Protein AF-W2JCP7-F1 (afdb_monomer_lite)

pLDDT: mean 75.84, std 12.27, range [38.19, 89.94]

Foldseek 3Di:
DDPDPPDPPVPVVVVVVVVVVVCVDPVVCVVCVVVQVVVLVVVCVVVCVVDVPPVVQADPVRDGPCVVVPD

Organism: Phytophthora nicotianae (NCBI:txid4792)

Sequence (71 aa):
MSGGSSQPTGGAASDVEAIRDACLSKHIRVKYKSSLNGIKRWIVEELSKEDANTGRFFDEHDELVLTEFTL

Structure (mmCIF, N/CA/C/O backbone):
data_AF-W2JCP7-F1
#
_entry.id   AF-W2JCP7-F1
#
loop_
_atom_site.group_PDB
_atom_site.id
_atom_site.type_symbol
_atom_site.label_atom_id
_atom_site.label_alt_id
_atom_site.label_comp_id
_atom_site.label_asym_id
_atom_site.label_entity_id
_atom_site.label_seq_id
_atom_site.pdbx_PDB_ins_code
_atom_site.Cartn_x
_atom_site.Cartn_y
_atom_site.Cartn_z
_atom_site.occupancy
_atom_site.B_iso_or_equiv
_atom_site.auth_seq_id
_atom_site.auth_comp_id
_atom_site.auth_asym_id
_atom_site.auth_atom_id
_atom_site.pdbx_PDB_model_num
ATOM 1 N N . MET A 1 1 ? 46.150 28.200 -20.303 1.00 38.19 1 MET A N 1
ATOM 2 C CA . MET A 1 1 ? 44.760 28.116 -20.800 1.00 38.19 1 MET A CA 1
ATOM 3 C C . MET A 1 1 ? 44.029 27.121 -19.908 1.00 38.19 1 MET A C 1
ATOM 5 O O . MET A 1 1 ? 44.233 25.927 -20.071 1.00 38.19 1 MET A O 1
ATOM 9 N N . SER A 1 2 ? 4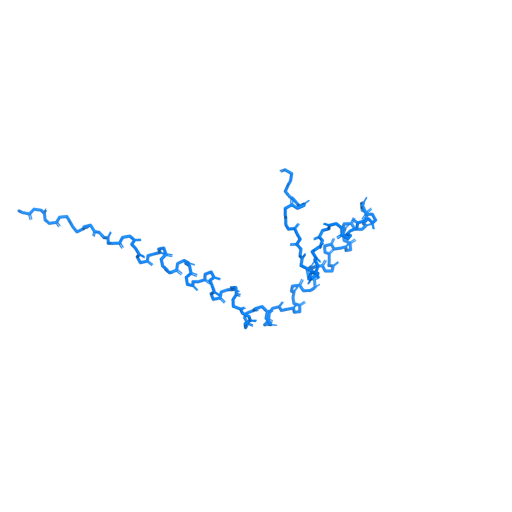3.296 27.594 -18.896 1.00 51.09 2 SER A N 1
ATOM 10 C CA . SER A 1 2 ? 42.538 26.718 -17.988 1.00 51.09 2 SER A CA 1
ATOM 11 C C . SER A 1 2 ? 41.202 26.369 -18.632 1.00 51.09 2 SER A C 1
ATOM 13 O O . SER A 1 2 ? 40.265 27.160 -18.586 1.00 51.09 2 SER A O 1
ATOM 15 N N . GLY A 1 3 ? 41.135 25.205 -19.275 1.00 47.25 3 GLY A N 1
ATOM 16 C CA . GLY A 1 3 ? 39.876 24.617 -19.719 1.00 47.25 3 GLY A CA 1
ATOM 17 C C . GLY A 1 3 ? 39.153 24.019 -18.519 1.00 47.25 3 GLY A C 1
ATOM 18 O O . GLY A 1 3 ? 39.380 22.862 -18.177 1.00 47.25 3 GLY A O 1
ATOM 19 N N . GLY A 1 4 ? 38.326 24.821 -17.849 1.00 52.50 4 GLY A N 1
ATOM 20 C CA . GLY A 1 4 ? 37.369 24.315 -16.872 1.00 52.50 4 GLY A CA 1
ATOM 21 C C . GLY A 1 4 ? 36.337 23.459 -17.597 1.00 52.50 4 GLY A C 1
ATOM 22 O O . GLY A 1 4 ? 35.491 23.987 -18.313 1.00 52.50 4 GLY A O 1
ATOM 23 N N . SER A 1 5 ? 36.437 22.139 -17.450 1.00 56.12 5 SER A N 1
ATOM 24 C CA . SER A 1 5 ? 35.414 21.211 -17.920 1.00 56.12 5 SER A CA 1
ATOM 25 C C . SER A 1 5 ? 34.204 21.339 -16.999 1.00 56.12 5 SER A C 1
ATOM 27 O O . SER A 1 5 ? 34.194 20.813 -15.886 1.00 56.12 5 SER A O 1
ATOM 29 N N . SER A 1 6 ? 33.201 22.100 -17.431 1.00 61.41 6 SER A N 1
ATOM 30 C CA . SER A 1 6 ? 31.876 22.059 -16.824 1.00 61.41 6 SER A CA 1
ATOM 31 C C . SER A 1 6 ? 31.281 20.684 -17.113 1.00 61.41 6 SER A C 1
ATOM 33 O O . SER A 1 6 ? 30.829 20.410 -18.223 1.00 61.41 6 SER A O 1
ATOM 35 N N . GLN A 1 7 ? 31.331 19.800 -16.118 1.00 60.25 7 GLN A N 1
ATOM 36 C CA . GLN A 1 7 ? 30.661 18.506 -16.156 1.00 60.25 7 GLN A CA 1
ATOM 37 C C . GLN A 1 7 ? 29.170 18.733 -16.466 1.00 60.25 7 GLN A C 1
ATOM 39 O O . GLN A 1 7 ? 28.524 19.506 -15.752 1.00 60.25 7 GLN A O 1
ATOM 44 N N . PRO A 1 8 ? 28.601 18.101 -17.508 1.00 52.69 8 PRO A N 1
ATOM 45 C CA . PRO A 1 8 ? 27.183 18.231 -17.790 1.00 52.69 8 PRO A CA 1
ATOM 46 C C . PRO A 1 8 ? 26.417 17.540 -16.661 1.00 52.69 8 PRO A C 1
ATOM 48 O O . PRO A 1 8 ? 26.407 16.318 -16.537 1.00 52.69 8 PRO A O 1
ATOM 51 N N . THR A 1 9 ? 25.764 18.330 -15.818 1.00 55.22 9 THR A N 1
ATOM 52 C CA . THR A 1 9 ? 24.926 17.859 -14.705 1.00 55.22 9 THR A CA 1
ATOM 53 C C . THR A 1 9 ? 23.631 17.176 -15.171 1.00 55.22 9 THR A C 1
ATOM 55 O O . THR A 1 9 ? 22.873 16.674 -14.347 1.00 55.22 9 THR A O 1
ATOM 58 N N . GLY A 1 10 ? 23.387 17.100 -16.487 1.00 54.22 10 GLY A N 1
ATOM 59 C CA . GLY A 1 10 ? 22.187 16.503 -17.082 1.00 54.22 10 GLY A CA 1
ATOM 60 C C . GLY A 1 10 ? 22.095 14.972 -17.006 1.00 54.22 10 GLY A C 1
ATOM 61 O O . GLY A 1 10 ? 20.991 14.444 -17.078 1.00 54.22 10 GLY A O 1
ATOM 62 N N . GLY A 1 11 ? 23.212 14.253 -16.825 1.00 56.69 11 GLY A N 1
ATOM 63 C CA . GLY A 1 11 ? 23.214 12.780 -16.764 1.00 56.69 11 GLY A CA 1
ATOM 64 C C . GLY A 1 11 ? 22.624 12.218 -15.465 1.00 56.69 11 GLY A C 1
ATOM 65 O O . GLY A 1 11 ? 21.749 11.363 -15.500 1.00 56.69 11 GLY A O 1
ATOM 66 N N . ALA A 1 12 ? 23.015 12.769 -14.314 1.00 59.00 12 ALA A N 1
ATOM 67 C CA . ALA A 1 12 ? 22.575 12.255 -13.014 1.00 59.00 12 ALA A CA 1
ATOM 68 C C . ALA A 1 12 ? 21.067 12.446 -12.764 1.00 59.00 12 ALA A C 1
ATOM 70 O O . ALA A 1 12 ? 20.422 11.566 -12.206 1.00 59.00 12 ALA A O 1
ATOM 71 N N . ALA A 1 13 ? 20.490 13.574 -13.195 1.00 60.34 13 ALA A N 1
ATOM 72 C CA . ALA A 1 13 ? 19.045 13.792 -13.098 1.00 60.34 13 ALA A CA 1
ATOM 73 C C . ALA A 1 13 ? 18.262 12.836 -14.019 1.00 60.34 13 ALA A C 1
ATOM 75 O O . ALA A 1 13 ? 17.253 12.280 -13.600 1.00 60.34 13 ALA A O 1
ATOM 76 N N . SER A 1 14 ? 18.760 12.592 -15.239 1.00 68.44 14 SER A N 1
ATOM 77 C CA . SER A 1 14 ? 18.204 11.595 -16.168 1.00 68.44 14 SER A CA 1
ATOM 78 C C . SER A 1 14 ? 18.217 10.183 -15.570 1.00 68.44 14 SER A C 1
ATOM 80 O O . SER A 1 14 ? 17.234 9.454 -15.681 1.00 68.44 14 SER A O 1
ATOM 82 N N . ASP A 1 15 ? 19.305 9.804 -14.899 1.00 77.69 15 ASP A N 1
ATOM 83 C CA . ASP A 1 15 ? 19.442 8.485 -14.278 1.00 77.69 15 ASP A CA 1
ATOM 84 C C . ASP A 1 15 ? 18.501 8.305 -13.080 1.00 77.69 15 ASP A C 1
ATOM 86 O O . ASP A 1 15 ? 17.899 7.242 -12.926 1.00 77.69 15 ASP A O 1
ATOM 90 N N . VAL A 1 16 ? 18.316 9.343 -12.255 1.00 73.50 16 VAL A N 1
ATOM 91 C CA . VAL A 1 16 ? 17.356 9.314 -11.137 1.00 73.50 16 VAL A CA 1
ATOM 92 C C . VAL A 1 16 ? 15.934 9.077 -11.643 1.00 73.50 16 VAL A C 1
ATOM 94 O O . VAL A 1 16 ? 15.229 8.231 -11.089 1.00 73.50 16 VAL A O 1
ATOM 97 N N . GLU A 1 17 ? 15.530 9.754 -12.719 1.00 76.69 17 GLU A N 1
ATOM 98 C CA . GLU A 1 17 ? 14.189 9.581 -13.280 1.00 76.69 17 GLU A CA 1
ATOM 99 C C . GLU A 1 17 ? 14.011 8.221 -13.953 1.00 76.69 17 GLU A C 1
ATOM 101 O O . GLU A 1 17 ? 12.986 7.572 -13.754 1.00 76.69 17 GLU A O 1
ATOM 106 N N . ALA A 1 18 ? 15.032 7.720 -14.652 1.00 78.94 18 ALA A N 1
ATOM 107 C CA . ALA A 1 18 ? 15.005 6.377 -15.220 1.00 78.94 18 ALA A CA 1
ATOM 108 C C . ALA A 1 18 ? 14.904 5.287 -14.136 1.00 78.94 18 ALA A C 1
ATOM 110 O O . ALA A 1 18 ? 14.154 4.320 -14.290 1.00 78.94 18 ALA A O 1
ATOM 111 N N . ILE A 1 19 ? 15.621 5.445 -13.018 1.00 77.62 19 ILE A N 1
ATOM 112 C CA . ILE A 1 19 ? 15.538 4.539 -11.864 1.00 77.62 19 ILE A CA 1
ATOM 113 C C . ILE A 1 19 ? 14.149 4.618 -11.226 1.00 77.62 19 ILE A C 1
ATOM 115 O O . ILE A 1 19 ? 13.536 3.577 -10.972 1.00 77.62 19 ILE A O 1
ATOM 119 N N . ARG A 1 20 ? 13.624 5.831 -11.007 1.00 77.31 20 ARG A N 1
ATOM 120 C CA . ARG A 1 20 ? 12.270 6.041 -10.480 1.00 77.31 20 ARG A CA 1
ATOM 121 C C . ARG A 1 20 ? 11.238 5.341 -11.359 1.00 77.31 20 ARG A C 1
ATOM 123 O O . ARG A 1 20 ? 10.441 4.555 -10.851 1.00 77.31 20 ARG A O 1
ATOM 130 N N . ASP A 1 21 ? 11.275 5.565 -12.665 1.00 78.81 21 ASP A N 1
ATOM 131 C CA . ASP A 1 21 ? 10.312 5.001 -13.608 1.00 78.81 21 ASP A CA 1
ATOM 132 C C . ASP A 1 21 ? 10.428 3.471 -13.702 1.00 78.81 21 ASP A C 1
ATOM 134 O O . ASP A 1 21 ? 9.413 2.772 -13.779 1.00 78.81 21 ASP A O 1
ATOM 138 N N . ALA A 1 22 ? 11.643 2.919 -13.608 1.00 76.81 22 ALA A N 1
ATOM 139 C CA . ALA A 1 22 ? 11.861 1.476 -13.533 1.00 76.81 22 ALA A CA 1
ATOM 140 C C . ALA A 1 22 ? 11.251 0.868 -12.257 1.00 76.81 22 ALA A C 1
ATOM 142 O O . ALA A 1 22 ? 10.556 -0.153 -12.332 1.00 76.81 22 ALA A O 1
ATOM 143 N N . CYS A 1 23 ? 11.439 1.513 -11.100 1.00 71.62 23 CYS A N 1
ATOM 144 C CA . CYS A 1 23 ? 10.818 1.124 -9.831 1.00 71.62 23 CYS A CA 1
ATOM 145 C C . CYS A 1 23 ? 9.287 1.243 -9.870 1.00 71.62 23 CYS A C 1
ATOM 147 O O . CYS A 1 23 ? 8.586 0.386 -9.333 1.00 71.62 23 CYS A O 1
ATOM 149 N N . LEU A 1 24 ? 8.764 2.259 -10.557 1.00 77.50 24 LEU A N 1
ATOM 150 C CA . LEU A 1 24 ? 7.332 2.461 -10.774 1.00 77.50 24 LEU A CA 1
ATOM 151 C C . LEU A 1 24 ? 6.786 1.645 -11.953 1.00 77.50 24 LEU A C 1
ATOM 153 O O . LEU A 1 24 ? 5.594 1.713 -12.256 1.00 77.50 24 LEU A O 1
ATOM 157 N N . SER A 1 25 ? 7.597 0.840 -12.636 1.00 81.44 25 SER A N 1
ATOM 158 C CA . SER A 1 25 ? 7.110 0.053 -13.765 1.00 81.44 25 SER A CA 1
ATOM 159 C C . SER A 1 25 ? 6.017 -0.931 -13.326 1.00 81.44 25 SER A C 1
ATOM 161 O O . SER A 1 25 ? 6.002 -1.453 -12.205 1.00 81.44 25 SER A O 1
ATOM 163 N N . LYS A 1 26 ? 5.070 -1.226 -14.228 1.00 77.81 26 LYS A N 1
ATOM 164 C CA . LYS A 1 26 ? 4.016 -2.228 -13.974 1.00 77.81 26 LYS A CA 1
ATOM 165 C C . LYS A 1 26 ? 4.606 -3.586 -13.581 1.00 77.81 26 LYS A C 1
ATOM 167 O O . LYS A 1 26 ? 4.043 -4.270 -12.735 1.00 77.81 26 LYS A O 1
ATOM 172 N N . HIS A 1 27 ? 5.748 -3.954 -14.161 1.00 82.25 27 HIS A N 1
ATOM 173 C CA . HIS A 1 27 ? 6.427 -5.213 -13.872 1.00 82.25 27 HIS A CA 1
ATOM 174 C C . HIS A 1 27 ? 6.892 -5.305 -12.412 1.00 82.25 27 HIS A C 1
ATOM 176 O O . HIS A 1 27 ? 6.597 -6.290 -11.736 1.00 82.25 27 HIS A O 1
ATOM 182 N N . ILE A 1 28 ? 7.561 -4.265 -11.903 1.00 81.75 28 ILE A N 1
ATOM 183 C CA . ILE A 1 28 ? 8.011 -4.218 -10.506 1.00 81.75 28 ILE A CA 1
ATOM 184 C C . ILE A 1 28 ? 6.813 -4.205 -9.552 1.00 81.75 28 ILE A C 1
ATOM 186 O O . ILE A 1 28 ? 6.799 -4.964 -8.582 1.00 81.75 28 ILE A O 1
ATOM 190 N N . ARG A 1 29 ? 5.753 -3.453 -9.872 1.00 79.12 29 ARG A N 1
ATOM 191 C CA . ARG A 1 29 ? 4.507 -3.479 -9.088 1.00 79.12 29 ARG A CA 1
ATOM 192 C C . ARG A 1 29 ? 3.881 -4.871 -9.010 1.00 79.12 29 ARG A C 1
ATOM 194 O O . ARG A 1 29 ? 3.488 -5.294 -7.930 1.00 79.12 29 ARG A O 1
ATOM 201 N N . VAL A 1 30 ? 3.841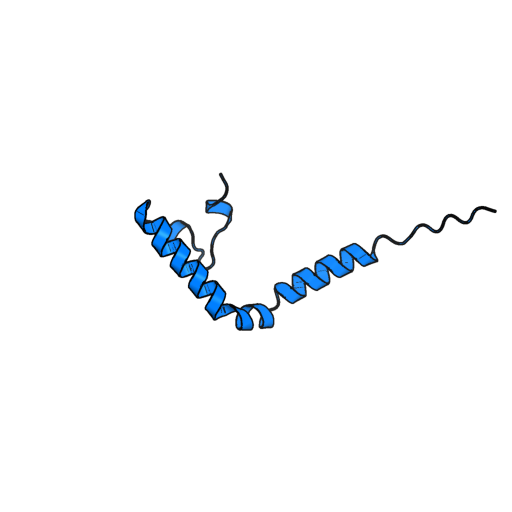 -5.617 -10.116 1.00 84.06 30 VAL A N 1
ATOM 202 C CA . VAL A 1 30 ? 3.355 -7.009 -10.117 1.00 84.06 30 VAL A CA 1
ATOM 203 C C . VAL A 1 30 ? 4.258 -7.909 -9.271 1.00 84.06 30 VAL A C 1
ATOM 205 O O . VAL A 1 30 ? 3.745 -8.681 -8.463 1.00 84.06 30 VAL A O 1
ATOM 208 N N . LYS A 1 31 ? 5.585 -7.776 -9.401 1.00 88.06 31 LYS A N 1
ATOM 209 C CA . LYS A 1 31 ? 6.565 -8.572 -8.644 1.00 88.06 31 LYS A CA 1
ATOM 210 C C . LYS A 1 31 ? 6.392 -8.428 -7.130 1.00 88.06 31 LYS A C 1
ATOM 212 O O . LYS A 1 31 ? 6.472 -9.423 -6.417 1.00 88.06 31 LYS A O 1
ATOM 217 N N . TYR A 1 32 ? 6.130 -7.214 -6.645 1.00 84.62 32 TYR A N 1
ATOM 218 C CA . TYR A 1 32 ? 5.995 -6.929 -5.211 1.00 84.62 32 TYR A CA 1
ATOM 219 C C . TYR A 1 32 ? 4.547 -6.841 -4.719 1.00 84.62 32 TYR A C 1
ATOM 221 O O . TYR A 1 32 ? 4.327 -6.582 -3.536 1.00 84.62 32 TYR A O 1
ATOM 229 N N . LYS A 1 33 ? 3.554 -7.110 -5.578 1.00 84.88 33 LYS A N 1
ATOM 230 C CA . LYS A 1 33 ? 2.123 -6.981 -5.256 1.00 84.88 33 LYS A CA 1
ATOM 231 C C . LYS A 1 33 ? 1.739 -7.681 -3.952 1.00 84.88 33 LYS A C 1
ATOM 233 O O . LYS A 1 33 ? 1.044 -7.103 -3.126 1.00 84.88 33 LYS A O 1
ATOM 238 N N . SER A 1 34 ? 2.206 -8.914 -3.746 1.00 86.12 34 SER A N 1
ATOM 239 C CA . SER A 1 34 ? 1.881 -9.676 -2.533 1.00 86.12 34 SER A CA 1
ATOM 240 C C . SER A 1 34 ? 2.455 -9.033 -1.269 1.00 86.12 34 SER A C 1
ATOM 242 O O . SER A 1 34 ? 1.766 -8.967 -0.255 1.00 86.12 34 SER A O 1
ATOM 244 N N . SER A 1 35 ? 3.700 -8.554 -1.322 1.00 87.94 35 SER A N 1
ATOM 245 C CA . SER A 1 35 ? 4.347 -7.884 -0.191 1.00 87.94 35 SER A CA 1
ATOM 246 C C . SER A 1 35 ? 3.662 -6.556 0.128 1.00 87.94 35 SER A C 1
ATOM 248 O O . SER A 1 35 ? 3.368 -6.291 1.289 1.00 87.94 35 SER A O 1
ATOM 250 N N . LEU A 1 36 ? 3.336 -5.765 -0.900 1.00 84.62 36 LEU A N 1
ATOM 251 C CA . LEU A 1 36 ? 2.597 -4.510 -0.750 1.00 84.62 36 LEU A CA 1
ATOM 252 C C . LEU A 1 36 ? 1.220 -4.746 -0.120 1.00 84.62 36 LEU A C 1
ATOM 254 O O . LEU A 1 36 ? 0.857 -4.060 0.828 1.00 84.62 36 LEU A O 1
ATOM 258 N N . ASN A 1 37 ? 0.488 -5.766 -0.573 1.00 84.62 37 ASN A N 1
ATOM 259 C CA . ASN A 1 37 ? -0.808 -6.125 0.006 1.00 84.62 37 ASN A CA 1
ATOM 260 C C . ASN A 1 37 ? -0.701 -6.583 1.469 1.00 84.62 37 ASN A C 1
ATOM 262 O O . ASN A 1 37 ? -1.592 -6.289 2.263 1.00 84.62 37 ASN A O 1
ATOM 266 N N . GLY A 1 38 ? 0.376 -7.285 1.834 1.00 88.81 38 GLY A N 1
ATOM 267 C CA . GLY A 1 38 ? 0.645 -7.663 3.223 1.00 88.81 38 GLY A CA 1
ATOM 268 C C . GLY A 1 38 ? 0.859 -6.445 4.122 1.00 88.81 38 GLY A C 1
ATOM 269 O O . GLY A 1 38 ? 0.235 -6.345 5.173 1.00 88.81 38 GLY A O 1
ATOM 270 N N . ILE A 1 39 ? 1.675 -5.487 3.671 1.00 87.19 39 ILE A N 1
ATOM 271 C CA . ILE A 1 39 ? 1.927 -4.233 4.397 1.00 87.19 39 ILE A CA 1
ATOM 272 C C . ILE A 1 39 ? 0.639 -3.413 4.530 1.00 87.19 39 ILE A C 1
ATOM 274 O O . ILE A 1 39 ? 0.325 -2.963 5.628 1.00 87.19 39 ILE A O 1
ATOM 278 N N . LYS A 1 40 ? -0.141 -3.266 3.449 1.00 83.94 40 LYS A N 1
ATOM 279 C CA . LYS A 1 40 ? -1.444 -2.579 3.488 1.00 83.94 40 LYS A CA 1
ATOM 280 C C . LYS A 1 40 ? -2.373 -3.193 4.532 1.00 83.94 40 LYS A C 1
ATOM 282 O O . LYS A 1 40 ? -2.950 -2.467 5.330 1.00 83.94 40 LYS A O 1
ATOM 287 N N . ARG A 1 41 ? -2.491 -4.526 4.553 1.00 86.62 41 ARG A N 1
ATOM 288 C CA . ARG A 1 41 ? -3.333 -5.230 5.529 1.00 86.62 41 ARG A CA 1
ATOM 289 C C . ARG A 1 41 ? -2.858 -4.997 6.960 1.00 86.62 41 ARG A C 1
ATOM 291 O O . ARG A 1 41 ? -3.684 -4.692 7.808 1.00 86.62 41 ARG A O 1
ATOM 298 N N . TRP A 1 42 ? -1.552 -5.083 7.203 1.00 89.69 42 TRP A N 1
ATOM 299 C CA . TRP A 1 42 ? -0.982 -4.811 8.521 1.00 89.69 42 TRP A CA 1
ATOM 300 C C . TRP A 1 42 ? -1.281 -3.378 8.992 1.00 89.69 42 TRP A C 1
ATOM 302 O O . TRP A 1 42 ? -1.697 -3.185 10.127 1.00 89.69 42 TRP A O 1
ATOM 312 N N . ILE A 1 43 ? -1.172 -2.381 8.107 1.00 85.25 43 ILE A N 1
ATOM 313 C CA . ILE A 1 43 ? -1.533 -0.989 8.425 1.00 85.25 43 ILE A CA 1
ATOM 314 C C . ILE A 1 43 ? -3.016 -0.870 8.799 1.00 85.25 43 ILE A C 1
ATOM 316 O O . ILE A 1 43 ? -3.335 -0.219 9.789 1.00 85.25 43 ILE A O 1
ATOM 320 N N . VAL A 1 44 ? -3.922 -1.516 8.055 1.00 84.56 44 VAL A N 1
ATOM 321 C CA . VAL A 1 44 ? -5.358 -1.538 8.399 1.00 84.56 44 VAL A CA 1
ATOM 322 C C . VAL A 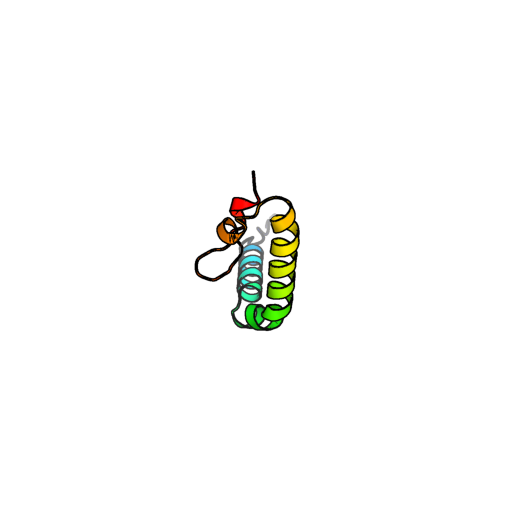1 44 ? -5.586 -2.170 9.766 1.00 84.56 44 VAL A C 1
ATOM 324 O O . VAL A 1 44 ? -6.323 -1.615 10.574 1.00 84.56 44 VAL A O 1
ATOM 327 N N . GLU A 1 45 ? -4.958 -3.315 10.035 1.00 87.50 45 GLU A N 1
ATOM 328 C CA . GLU A 1 45 ? -5.087 -4.022 11.310 1.00 87.50 45 GLU A CA 1
ATOM 329 C C . GLU A 1 45 ? -4.616 -3.156 12.484 1.00 87.50 45 GLU A C 1
ATOM 331 O O . GLU A 1 45 ? -5.298 -3.103 13.505 1.00 87.50 45 GLU A O 1
ATOM 336 N N . GLU A 1 46 ? -3.506 -2.430 12.337 1.00 89.94 46 GLU A N 1
ATOM 337 C CA . GLU A 1 46 ? -3.018 -1.515 13.372 1.00 89.94 46 GLU A CA 1
ATOM 338 C C . GLU A 1 46 ? -3.919 -0.283 13.534 1.00 89.94 46 GLU A C 1
ATOM 340 O O . GLU A 1 46 ? -4.356 -0.003 14.649 1.00 89.94 46 GLU A O 1
ATOM 345 N N . LEU A 1 47 ? -4.270 0.413 12.446 1.00 84.44 47 LEU A N 1
ATOM 346 C CA . LEU A 1 47 ? -5.110 1.618 12.503 1.00 84.44 47 LEU A CA 1
ATOM 347 C C . LEU A 1 47 ? -6.519 1.327 13.016 1.00 84.44 47 LEU A C 1
ATOM 349 O O . LEU A 1 47 ? -7.079 2.137 13.748 1.00 84.44 47 LEU A O 1
ATOM 353 N N . SER A 1 48 ? -7.077 0.157 12.692 1.00 85.75 48 SER A N 1
ATOM 354 C CA . SER A 1 48 ? -8.412 -0.249 13.149 1.00 85.75 48 SER A CA 1
ATOM 355 C C . SER A 1 48 ? -8.548 -0.329 14.673 1.00 85.75 48 SER A C 1
ATOM 357 O O . SER A 1 48 ? -9.664 -0.314 15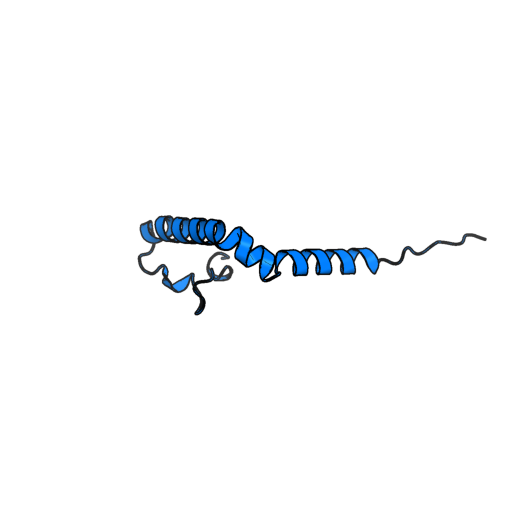.192 1.00 85.75 48 SER A O 1
ATOM 359 N N . LYS A 1 49 ? -7.424 -0.390 15.403 1.00 89.38 49 LYS A N 1
ATOM 360 C CA . LYS A 1 49 ? -7.397 -0.352 16.871 1.00 89.38 49 LYS A CA 1
ATOM 361 C C . LYS A 1 49 ? -7.704 1.042 17.419 1.00 89.38 49 LYS A C 1
ATOM 363 O O . LYS A 1 49 ? -8.204 1.146 18.535 1.00 89.38 49 LYS A O 1
ATOM 368 N N . GLU A 1 50 ? -7.397 2.087 16.655 1.00 86.12 50 GLU A N 1
ATOM 369 C CA . GLU A 1 50 ? -7.569 3.491 17.043 1.00 86.12 50 GLU A CA 1
ATOM 370 C C . GLU A 1 50 ? -8.765 4.146 16.335 1.00 86.12 50 GLU A C 1
ATOM 372 O O . GLU A 1 50 ? -9.487 4.934 16.945 1.00 86.12 50 GLU A O 1
ATOM 377 N N . ASP A 1 51 ? -9.009 3.793 15.069 1.00 80.81 51 ASP A N 1
ATOM 378 C CA . ASP A 1 51 ? -10.063 4.358 14.228 1.00 80.81 51 ASP A CA 1
ATOM 379 C C . ASP A 1 51 ? -10.764 3.272 13.401 1.00 80.81 51 ASP A C 1
ATOM 381 O O .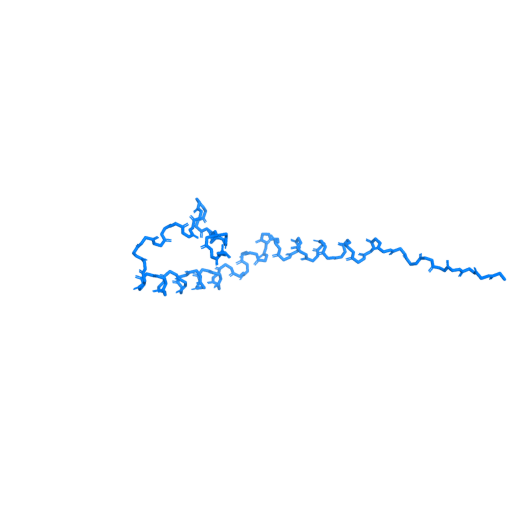 ASP A 1 51 ? -10.178 2.638 12.524 1.00 80.81 51 ASP A O 1
ATOM 385 N N . ALA A 1 52 ? -12.065 3.094 13.639 1.00 79.56 52 ALA A N 1
ATOM 386 C CA . ALA A 1 52 ? -12.885 2.129 12.911 1.00 79.56 52 ALA A CA 1
ATOM 387 C C . ALA A 1 52 ? -13.107 2.504 11.431 1.00 79.56 52 ALA A C 1
ATOM 389 O O . ALA A 1 52 ? -13.483 1.646 10.633 1.00 79.56 52 ALA A O 1
ATOM 390 N N . ASN A 1 53 ? -12.889 3.766 11.042 1.00 83.19 53 ASN A N 1
ATOM 391 C CA . ASN A 1 53 ? -13.042 4.227 9.666 1.00 83.19 53 ASN A CA 1
ATOM 392 C C . ASN A 1 53 ? -11.695 4.261 8.926 1.00 83.19 53 ASN A C 1
ATOM 394 O O . ASN A 1 53 ? -11.234 5.307 8.465 1.00 83.19 53 ASN A O 1
ATOM 398 N N . THR A 1 54 ? -11.082 3.088 8.755 1.00 81.31 54 THR A N 1
ATOM 399 C CA . THR A 1 54 ? -9.823 2.944 8.006 1.00 81.31 54 THR A CA 1
ATOM 400 C C . THR A 1 54 ? -9.982 3.176 6.500 1.00 81.31 54 THR A C 1
ATOM 402 O O . THR A 1 54 ? -8.987 3.315 5.794 1.00 81.31 54 THR A O 1
ATOM 405 N N . GLY A 1 55 ? -11.217 3.234 5.987 1.00 81.50 55 GLY A N 1
ATOM 406 C CA . GLY A 1 55 ? -11.495 3.460 4.566 1.00 81.50 55 GLY A CA 1
ATOM 407 C C . GLY A 1 55 ? -10.964 4.797 4.044 1.00 81.50 55 GLY A C 1
ATOM 408 O O . GLY A 1 55 ? -10.620 4.888 2.873 1.00 81.50 55 GLY A O 1
ATOM 409 N N . ARG A 1 56 ? -10.810 5.806 4.915 1.00 83.31 56 ARG A N 1
ATOM 410 C CA . ARG A 1 56 ? -10.251 7.120 4.548 1.00 83.31 56 ARG A CA 1
ATOM 411 C C . ARG A 1 56 ? -8.801 7.056 4.043 1.00 83.31 56 ARG A C 1
ATOM 413 O O . ARG A 1 56 ? -8.372 7.956 3.339 1.00 83.31 56 ARG A O 1
ATOM 420 N N . PHE A 1 57 ? -8.053 6.009 4.407 1.00 81.38 57 PHE A N 1
ATOM 421 C CA . PHE A 1 57 ? -6.636 5.855 4.064 1.00 81.38 57 PHE A CA 1
ATOM 422 C C . PHE A 1 57 ? -6.406 5.221 2.686 1.00 81.38 57 PHE A C 1
ATOM 424 O O . PHE A 1 57 ? -5.251 5.028 2.304 1.00 81.38 57 PHE A O 1
ATOM 431 N N . PHE A 1 58 ? -7.469 4.877 1.952 1.00 85.00 58 PHE A N 1
ATOM 432 C CA . PHE A 1 58 ? -7.392 4.203 0.657 1.00 85.00 58 PHE A CA 1
ATOM 433 C C . PHE A 1 58 ? -8.121 4.995 -0.429 1.00 85.00 58 PHE A C 1
ATOM 435 O O . PHE A 1 58 ? -9.162 5.599 -0.173 1.00 85.00 58 PHE A O 1
ATOM 442 N N . ASP A 1 59 ? -7.565 4.995 -1.639 1.00 85.50 59 ASP A N 1
ATOM 443 C CA . ASP A 1 59 ? -8.203 5.578 -2.818 1.00 85.50 59 ASP A CA 1
ATOM 444 C C . ASP A 1 59 ? -9.149 4.584 -3.518 1.00 85.50 59 ASP A C 1
ATOM 446 O O . ASP A 1 59 ? -9.355 3.451 -3.079 1.00 85.50 59 ASP A O 1
ATOM 450 N N . GLU A 1 60 ? -9.726 5.001 -4.647 1.00 85.94 60 GLU A N 1
ATOM 451 C CA . GLU A 1 60 ? -10.620 4.174 -5.471 1.00 85.94 60 GLU A CA 1
ATOM 452 C C . GLU A 1 60 ? -9.957 2.925 -6.088 1.00 85.94 60 GLU A C 1
ATOM 454 O O . GLU A 1 60 ? -10.629 2.103 -6.716 1.00 85.94 60 GLU A O 1
ATOM 459 N N . HIS A 1 61 ? -8.642 2.769 -5.934 1.00 82.12 61 HIS A N 1
ATOM 460 C CA . HIS A 1 61 ? -7.857 1.635 -6.408 1.00 82.12 61 HIS A CA 1
ATOM 461 C C . HIS A 1 61 ? -7.323 0.757 -5.265 1.00 82.12 61 HIS A C 1
ATOM 463 O O . HIS A 1 61 ? -6.483 -0.111 -5.514 1.00 82.12 61 HIS A O 1
ATOM 469 N N . ASP A 1 62 ? -7.808 0.956 -4.033 1.00 76.50 62 ASP A N 1
ATOM 470 C CA . ASP A 1 62 ? -7.300 0.323 -2.810 1.00 76.50 62 ASP A CA 1
ATOM 471 C C . ASP A 1 62 ? -5.800 0.609 -2.569 1.00 76.50 62 ASP A C 1
ATOM 473 O O . ASP A 1 62 ? -5.069 -0.188 -1.959 1.00 76.50 62 ASP A O 1
ATOM 477 N N . GLU A 1 63 ? -5.291 1.735 -3.073 1.00 81.69 63 GLU A N 1
ATOM 478 C CA . GLU A 1 63 ? -3.935 2.209 -2.816 1.00 81.69 63 GLU A CA 1
ATOM 479 C C . GLU A 1 63 ? -3.912 3.166 -1.621 1.00 81.69 63 GLU A C 1
ATOM 481 O O . GLU A 1 63 ? -4.855 3.913 -1.381 1.00 81.69 63 GLU A O 1
ATOM 486 N N . LEU A 1 64 ? -2.831 3.115 -0.833 1.00 79.75 64 LEU A N 1
ATOM 487 C CA . LEU A 1 64 ? -2.693 3.949 0.362 1.00 79.75 64 LEU A CA 1
ATOM 488 C C . LEU A 1 64 ? -2.549 5.421 -0.031 1.00 79.75 64 LEU A C 1
ATOM 490 O O . LEU A 1 64 ? -1.598 5.801 -0.720 1.00 79.75 64 LEU A O 1
ATOM 494 N N . VAL A 1 65 ? -3.437 6.258 0.491 1.00 81.06 65 VAL A N 1
ATOM 495 C CA . VAL A 1 65 ? -3.368 7.712 0.364 1.00 81.06 65 VAL A CA 1
ATOM 496 C C . VAL A 1 65 ? -2.389 8.235 1.411 1.00 81.06 65 VAL A C 1
ATOM 498 O O . VAL A 1 65 ? -2.749 8.524 2.549 1.00 81.06 65 VAL A O 1
ATOM 501 N N . LEU A 1 66 ? -1.111 8.334 1.035 1.00 72.94 66 LEU A N 1
ATOM 502 C CA . LEU A 1 66 ? -0.030 8.712 1.958 1.00 72.94 66 LEU A CA 1
ATOM 503 C C . LEU A 1 66 ? -0.200 10.113 2.568 1.00 72.94 66 LEU A C 1
ATOM 505 O O . LEU A 1 66 ? 0.344 10.375 3.635 1.00 72.94 66 LEU A O 1
ATOM 509 N N . THR A 1 67 ? -0.962 11.001 1.926 1.00 74.69 67 THR A N 1
ATOM 510 C CA . THR A 1 67 ? -1.229 12.353 2.439 1.00 74.69 67 THR A CA 1
ATOM 511 C C . THR A 1 67 ? -2.071 12.353 3.711 1.00 74.69 67 THR A C 1
ATOM 513 O O . THR A 1 67 ? -1.938 13.271 4.508 1.00 74.69 67 THR A O 1
ATOM 516 N N . GLU A 1 68 ? -2.876 11.313 3.947 1.00 71.81 68 GLU A N 1
ATOM 517 C CA . GLU A 1 68 ? -3.639 11.146 5.195 1.00 71.81 68 GLU A CA 1
ATOM 518 C C . GLU A 1 68 ? -2.743 10.718 6.378 1.00 71.81 68 GLU A C 1
ATOM 520 O O . GLU A 1 68 ? -3.183 10.728 7.524 1.00 71.81 68 GLU A O 1
ATOM 525 N N . PHE A 1 69 ? -1.478 10.352 6.120 1.00 67.06 69 PHE A N 1
ATOM 526 C CA . PHE A 1 69 ? -0.494 9.964 7.143 1.00 67.06 69 PHE A CA 1
ATOM 527 C C . PHE A 1 69 ? 0.475 11.091 7.522 1.00 67.06 69 PHE A C 1
ATOM 529 O O . PHE A 1 69 ? 1.246 10.945 8.472 1.00 67.06 69 PHE A O 1
ATOM 536 N N . THR A 1 70 ? 0.468 12.205 6.792 1.00 60.06 70 THR A N 1
ATOM 537 C CA . THR A 1 70 ? 1.304 13.374 7.076 1.00 60.06 70 THR A CA 1
ATOM 538 C C . THR A 1 70 ? 0.447 14.493 7.654 1.00 60.06 70 THR A C 1
ATOM 540 O O . THR A 1 70 ? -0.291 15.141 6.915 1.00 60.06 70 THR A O 1
ATOM 543 N N . LEU A 1 71 ? 0.556 14.694 8.971 1.00 53.41 71 LEU A N 1
ATOM 544 C CA . LEU A 1 71 ? 0.155 15.928 9.658 1.00 53.41 71 LEU A CA 1
ATOM 545 C C . LEU A 1 71 ? 1.138 17.063 9.35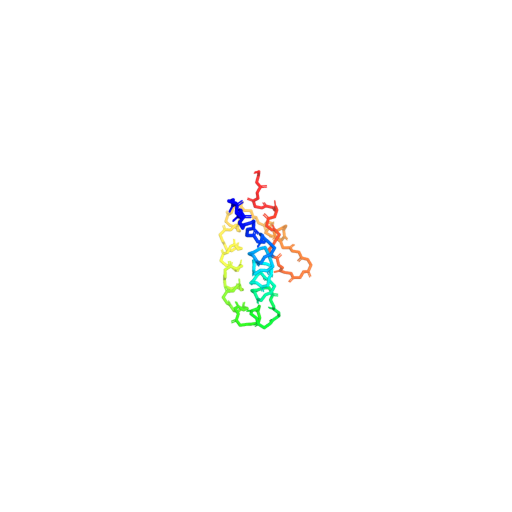1 1.00 53.41 71 LEU A C 1
ATOM 547 O O . LEU A 1 71 ? 2.359 16.781 9.304 1.00 53.41 71 LEU A O 1
#

Secondary structure (DSSP, 8-state):
--------THHHHHHHHHHHHHHTSHHHHHHHHHHHHHHHHHHHHHHTTT-S-GGGGB-TTS-B-GGGG--

Radius of gyration: 20.14 Å; chains: 1; bounding box: 58×38×38 Å